Protein AF-A0A8H8P2V1-F1 (afdb_monomer_lite)

Foldseek 3Di:
DPPDAQEEEEAEFDDDPVGQVVSLVVQQVVCVVPVSYAYEYEYEPVCVVVSVVVLVPDPDPSSVSYHYDYDDPCPDDPPPDD

pLDDT: mean 84.65, std 16.78, range [38.0, 97.31]

Organism: NCBI:txid456999

Radius of gyration: 15.92 Å; chains: 1; bounding box: 34×43×47 Å

Sequence (82 aa):
MTASPLKHIVLIPGPAWGHLRPAMKISLRLVEKFPDLFISLFVCHIDVPKAVKYLESQTSTYSRRVQIVSTSKEEGAPNTER

Secondary structure (DSSP, 8-state):
---PPPEEEEE-PPSSHHHHHHHHHHHHHHHHH-TTEEEEEEE-GGGHHHHHHHHHT---GGGGGEEEEE----PPP-----

Structure (mmCIF, N/CA/C/O backbone):
data_AF-A0A8H8P2V1-F1
#
_entry.id   AF-A0A8H8P2V1-F1
#
loop_
_atom_site.group_PDB
_atom_site.id
_atom_site.type_symbol
_atom_site.label_atom_id
_atom_site.label_alt_id
_atom_site.label_comp_id
_atom_site.label_asym_id
_atom_site.label_entity_id
_atom_site.label_seq_id
_atom_site.pdbx_PDB_ins_code
_atom_site.Cartn_x
_atom_site.Cartn_y
_atom_site.Cartn_z
_atom_site.occupancy
_atom_site.B_iso_or_equiv
_atom_site.auth_seq_id
_atom_site.auth_comp_id
_atom_site.auth_asym_id
_atom_site.auth_atom_id
_atom_site.pdbx_PDB_model_num
ATOM 1 N N . MET A 1 1 ? -22.526 -3.048 21.435 1.00 43.41 1 MET A N 1
ATOM 2 C CA . MET A 1 1 ? -21.386 -2.688 20.567 1.00 43.41 1 MET A CA 1
ATOM 3 C C . MET A 1 1 ? -21.887 -2.697 19.137 1.00 43.41 1 MET A C 1
ATOM 5 O O . MET A 1 1 ? -22.214 -3.763 18.636 1.00 43.41 1 MET A O 1
ATOM 9 N N . THR A 1 2 ? -22.047 -1.539 18.506 1.00 57.72 2 THR A N 1
ATOM 10 C CA . THR A 1 2 ? -22.337 -1.479 17.069 1.00 57.72 2 THR A CA 1
ATOM 11 C C . THR A 1 2 ? -21.039 -1.791 16.340 1.00 57.72 2 THR A C 1
ATOM 13 O O . THR A 1 2 ? -20.101 -0.999 16.403 1.00 57.72 2 THR A O 1
ATOM 16 N N . ALA A 1 3 ? -20.942 -2.972 15.734 1.00 69.88 3 ALA A N 1
ATOM 17 C CA . ALA A 1 3 ? -19.805 -3.315 14.895 1.00 69.88 3 ALA A CA 1
ATOM 18 C C . ALA A 1 3 ? -19.786 -2.352 13.700 1.00 69.88 3 ALA A C 1
ATOM 20 O O . ALA A 1 3 ? -20.652 -2.420 12.829 1.00 69.88 3 ALA A O 1
ATOM 21 N N . SER A 1 4 ? -18.844 -1.409 13.690 1.00 71.69 4 SER A N 1
ATOM 22 C CA . SER A 1 4 ? -18.591 -0.574 12.518 1.00 71.69 4 SER A CA 1
ATOM 23 C C . SER A 1 4 ? -18.220 -1.490 11.347 1.00 71.69 4 SER A C 1
ATOM 25 O O . SER A 1 4 ? -17.397 -2.389 11.540 1.00 71.69 4 SER A O 1
ATOM 27 N N . PRO A 1 5 ? -18.805 -1.313 10.150 1.00 84.31 5 PRO A N 1
ATOM 28 C CA . PRO A 1 5 ? -18.486 -2.171 9.019 1.00 84.31 5 PRO A CA 1
ATOM 29 C C . PRO A 1 5 ? -17.018 -1.997 8.626 1.00 84.31 5 PRO A C 1
ATOM 31 O O . PRO A 1 5 ? -16.524 -0.872 8.519 1.00 84.31 5 PRO A O 1
ATOM 34 N N . LEU A 1 6 ? -16.339 -3.118 8.388 1.00 88.81 6 LEU A N 1
ATOM 35 C CA . LEU A 1 6 ? -14.976 -3.130 7.877 1.00 88.81 6 LEU A CA 1
ATOM 36 C C . LEU A 1 6 ? -14.940 -2.502 6.480 1.00 88.81 6 LEU A C 1
ATOM 38 O O . LEU A 1 6 ? -15.719 -2.889 5.608 1.00 88.81 6 LEU A O 1
ATOM 42 N N . LYS A 1 7 ? -14.036 -1.546 6.256 1.00 94.06 7 LYS A N 1
ATOM 43 C CA . LYS A 1 7 ? -13.876 -0.867 4.965 1.00 94.06 7 LYS A CA 1
ATOM 44 C C . LYS A 1 7 ? -12.631 -1.384 4.259 1.00 94.06 7 LYS A C 1
ATOM 46 O O . LYS A 1 7 ? -11.565 -1.484 4.867 1.00 94.06 7 LYS A O 1
ATOM 51 N N . HIS A 1 8 ? -12.745 -1.658 2.965 1.00 96.12 8 HIS A N 1
ATOM 52 C CA . HIS A 1 8 ? -11.628 -2.097 2.132 1.00 96.12 8 HIS A CA 1
ATOM 53 C C . HIS A 1 8 ? -11.452 -1.141 0.956 1.00 96.12 8 HIS A C 1
ATOM 55 O O . HIS A 1 8 ? -12.393 -0.891 0.207 1.00 96.12 8 HIS A O 1
ATOM 61 N N . ILE A 1 9 ? -10.251 -0.582 0.815 1.00 96.81 9 ILE A N 1
ATOM 62 C CA . ILE A 1 9 ? -9.869 0.269 -0.313 1.00 96.81 9 ILE A CA 1
ATOM 63 C C . ILE A 1 9 ? -8.876 -0.482 -1.196 1.00 96.81 9 ILE A C 1
ATOM 65 O O . ILE A 1 9 ? -7.904 -1.065 -0.715 1.00 96.81 9 ILE A O 1
ATOM 69 N N . VAL A 1 10 ? -9.090 -0.399 -2.505 1.00 96.81 10 VAL A N 1
ATOM 70 C CA . VAL A 1 10 ? -8.114 -0.813 -3.512 1.00 96.81 10 VAL A CA 1
ATOM 71 C C . VAL A 1 10 ? -7.415 0.436 -4.037 1.00 96.81 10 VAL A C 1
ATOM 73 O O . VAL A 1 10 ? -8.073 1.354 -4.525 1.00 96.81 10 VAL A O 1
ATOM 76 N N . LEU A 1 11 ? -6.088 0.485 -3.923 1.00 95.81 11 LEU A N 1
ATOM 77 C CA . LEU A 1 11 ? -5.275 1.592 -4.419 1.00 95.81 11 LEU A CA 1
ATOM 78 C C . LEU A 1 11 ? -4.422 1.119 -5.596 1.00 95.81 11 LEU A C 1
ATOM 80 O O . LEU A 1 11 ? -3.624 0.192 -5.462 1.00 95.81 11 LEU A O 1
ATOM 84 N N . ILE A 1 12 ? -4.582 1.784 -6.739 1.00 94.94 12 ILE A N 1
ATOM 85 C CA . ILE A 1 12 ? -3.856 1.491 -7.978 1.00 94.94 12 ILE A CA 1
ATOM 86 C C . ILE A 1 12 ? -3.022 2.730 -8.334 1.00 94.94 12 ILE A C 1
ATOM 88 O O . ILE A 1 12 ? -3.540 3.666 -8.945 1.00 94.94 12 ILE A O 1
ATOM 92 N N . PRO A 1 13 ? -1.758 2.808 -7.886 1.00 93.00 13 PRO A N 1
ATOM 93 C CA . PRO A 1 13 ? -0.873 3.903 -8.248 1.00 93.00 13 PRO A CA 1
ATOM 94 C C . PRO A 1 13 ? -0.488 3.835 -9.728 1.00 93.00 13 PRO A C 1
ATOM 96 O O . PRO A 1 13 ? -0.449 2.764 -10.334 1.00 93.00 13 PRO A O 1
ATOM 99 N N . GLY A 1 14 ? -0.142 4.995 -10.291 1.00 89.12 14 GLY A N 1
ATOM 100 C CA . GLY A 1 14 ? 0.504 5.058 -11.598 1.00 89.12 14 GLY A CA 1
ATOM 101 C C . GLY A 1 14 ? 1.819 4.262 -11.622 1.00 89.12 14 GLY A C 1
ATOM 102 O O . GLY A 1 14 ? 2.416 4.022 -10.566 1.00 89.12 14 GLY A O 1
ATOM 103 N N . PRO A 1 15 ? 2.283 3.851 -12.813 1.00 82.81 15 PRO A N 1
ATOM 104 C CA . PRO A 1 15 ? 3.533 3.115 -12.947 1.00 82.81 15 PRO A CA 1
ATOM 105 C C . PRO A 1 15 ? 4.719 3.960 -12.460 1.00 82.81 15 PRO A C 1
ATOM 107 O O . PRO A 1 15 ? 4.697 5.182 -12.562 1.00 82.81 15 PRO A O 1
ATOM 110 N N . ALA A 1 16 ? 5.773 3.288 -11.995 1.00 88.25 16 ALA A N 1
ATOM 111 C CA . ALA A 1 16 ? 7.002 3.839 -11.419 1.00 88.25 16 ALA A CA 1
ATOM 112 C C . ALA A 1 16 ? 6.963 4.207 -9.924 1.00 88.25 16 ALA A C 1
ATOM 114 O O . ALA A 1 16 ? 5.984 4.693 -9.349 1.00 88.25 16 ALA A O 1
ATOM 115 N N . TRP A 1 17 ? 8.138 4.060 -9.305 1.00 92.12 17 TRP A N 1
ATOM 116 C CA . TRP A 1 17 ? 8.379 4.326 -7.886 1.00 92.12 17 TRP A CA 1
ATOM 117 C C . TRP A 1 17 ? 7.953 5.726 -7.412 1.00 92.12 17 TRP A C 1
ATOM 119 O O . TRP A 1 17 ? 7.553 5.891 -6.257 1.00 92.12 17 TRP A O 1
ATOM 129 N N . GLY A 1 18 ? 8.034 6.731 -8.291 1.00 94.69 18 GLY A N 1
ATOM 130 C CA . GLY A 1 18 ? 7.640 8.112 -7.995 1.00 94.69 18 GLY A CA 1
ATOM 131 C C . GLY A 1 18 ? 6.163 8.256 -7.617 1.00 94.69 18 GLY A C 1
ATOM 132 O O . GLY A 1 18 ? 5.842 9.091 -6.776 1.00 94.69 18 GLY A O 1
ATOM 133 N N . HIS A 1 19 ? 5.290 7.402 -8.156 1.00 94.38 19 HIS A N 1
ATOM 134 C CA . HIS A 1 19 ? 3.870 7.343 -7.799 1.00 94.38 19 HIS A CA 1
ATOM 135 C C . HIS A 1 19 ? 3.605 6.345 -6.670 1.00 94.38 19 HIS A C 1
ATOM 137 O O . HIS A 1 19 ? 2.822 6.624 -5.758 1.00 94.38 19 HIS A O 1
ATOM 143 N N . LEU A 1 20 ? 4.304 5.207 -6.687 1.00 95.31 20 LEU A N 1
ATOM 144 C CA . LEU A 1 20 ? 4.115 4.150 -5.700 1.00 95.31 20 LEU A CA 1
ATOM 145 C C . LEU A 1 20 ? 4.495 4.586 -4.279 1.00 95.31 20 LEU A C 1
ATOM 147 O O . LEU A 1 20 ? 3.736 4.352 -3.341 1.00 95.31 20 LEU A O 1
ATOM 151 N N . ARG A 1 21 ? 5.638 5.255 -4.086 1.00 95.06 21 ARG A N 1
ATOM 152 C CA . ARG A 1 21 ? 6.092 5.645 -2.740 1.00 95.06 21 ARG A CA 1
ATOM 153 C C . ARG A 1 21 ? 5.113 6.599 -2.032 1.00 95.06 21 ARG A C 1
ATOM 155 O O . ARG A 1 21 ? 4.790 6.341 -0.870 1.00 95.06 21 ARG A O 1
ATOM 162 N N . PRO A 1 22 ? 4.613 7.680 -2.664 1.00 96.25 22 PRO A N 1
ATOM 163 C CA . PRO A 1 22 ? 3.547 8.493 -2.079 1.00 96.25 22 PRO A CA 1
ATOM 164 C C . PRO A 1 22 ? 2.272 7.695 -1.790 1.00 96.25 22 PRO A C 1
ATOM 166 O O . PRO A 1 22 ? 1.689 7.867 -0.721 1.00 96.25 22 PRO A O 1
ATOM 169 N N . ALA A 1 23 ? 1.873 6.789 -2.688 1.00 96.00 23 ALA A N 1
ATOM 170 C CA . ALA A 1 23 ? 0.693 5.944 -2.510 1.00 96.00 23 ALA A CA 1
ATOM 171 C C . ALA A 1 23 ? 0.819 5.020 -1.285 1.00 96.00 23 ALA A C 1
ATOM 173 O O . ALA A 1 23 ? -0.099 4.940 -0.466 1.00 96.00 23 ALA A O 1
ATOM 174 N N . MET A 1 24 ? 1.988 4.405 -1.086 1.00 95.50 24 MET A N 1
ATOM 175 C CA . MET A 1 24 ? 2.308 3.633 0.119 1.00 95.50 24 MET A CA 1
ATOM 176 C C . MET A 1 24 ? 2.238 4.493 1.384 1.00 95.50 24 MET A C 1
ATOM 178 O O . MET A 1 24 ? 1.625 4.097 2.375 1.00 95.50 24 MET A O 1
ATOM 182 N N . LYS A 1 25 ? 2.822 5.698 1.349 1.00 95.44 25 LYS A N 1
ATOM 183 C CA . LYS A 1 25 ? 2.808 6.628 2.487 1.00 95.44 25 LYS A CA 1
ATOM 184 C C . LYS A 1 25 ? 1.383 7.042 2.864 1.00 95.44 25 LYS A C 1
ATOM 186 O O . LYS A 1 25 ? 1.055 7.068 4.047 1.00 95.44 25 LYS A O 1
ATOM 191 N N . ILE A 1 26 ? 0.540 7.349 1.879 1.00 9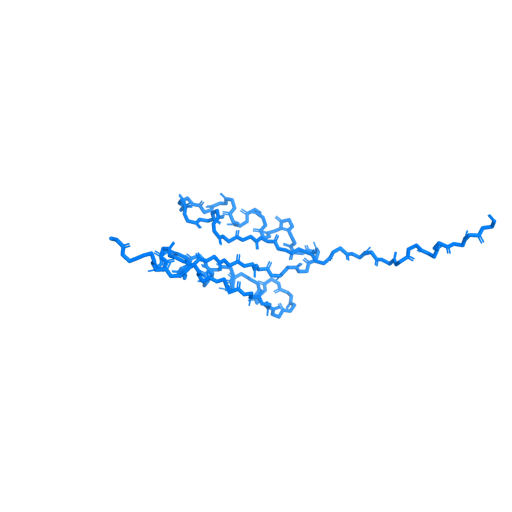6.06 26 ILE A N 1
ATOM 192 C CA . ILE A 1 26 ? -0.872 7.682 2.109 1.00 96.06 26 ILE A CA 1
ATOM 193 C C . ILE A 1 26 ? -1.618 6.468 2.666 1.00 96.06 26 ILE A C 1
ATOM 195 O O . ILE A 1 26 ? -2.350 6.617 3.639 1.00 96.06 26 ILE A O 1
ATOM 199 N N . SER A 1 27 ? -1.377 5.272 2.125 1.00 96.25 27 SER A N 1
ATOM 200 C CA . SER A 1 27 ? -2.008 4.034 2.604 1.00 96.25 27 SER A CA 1
ATOM 201 C C . SER A 1 27 ? -1.745 3.807 4.094 1.00 96.25 27 SER A C 1
ATOM 203 O O . SER A 1 27 ? -2.680 3.601 4.862 1.00 96.25 27 SER A O 1
ATOM 205 N N . LEU A 1 28 ? -0.488 3.945 4.522 1.00 95.38 28 LEU A N 1
ATOM 206 C CA . LEU A 1 28 ? -0.089 3.821 5.927 1.00 95.38 28 LEU A CA 1
ATOM 207 C C . LEU A 1 28 ? -0.783 4.849 6.830 1.00 95.38 28 LEU A C 1
ATOM 209 O O . LEU A 1 28 ? -1.278 4.502 7.900 1.00 95.38 28 LEU A O 1
ATOM 213 N N . ARG A 1 29 ? -0.862 6.109 6.387 1.00 94.62 29 ARG A N 1
ATOM 214 C CA . ARG A 1 29 ? -1.547 7.174 7.138 1.00 94.62 29 ARG A CA 1
ATOM 215 C C . ARG A 1 29 ? -3.052 6.949 7.236 1.00 94.62 29 ARG A C 1
ATOM 217 O O . ARG A 1 29 ? -3.647 7.264 8.263 1.00 94.62 29 ARG A O 1
ATOM 224 N N . LEU A 1 30 ? -3.670 6.416 6.185 1.00 95.38 30 LEU A N 1
ATOM 225 C CA . LEU A 1 30 ? -5.096 6.112 6.175 1.00 95.38 30 LEU A CA 1
ATOM 226 C C . LEU A 1 30 ? -5.425 4.980 7.144 1.00 95.38 30 LEU A C 1
ATOM 228 O O . LEU A 1 30 ? -6.331 5.143 7.956 1.00 95.38 30 LEU A O 1
ATOM 232 N N . VAL A 1 31 ? -4.675 3.875 7.115 1.00 94.56 31 VAL A N 1
ATOM 233 C CA . VAL A 1 31 ? -4.912 2.785 8.072 1.00 94.56 31 VAL A CA 1
ATOM 234 C C . VAL A 1 31 ? -4.631 3.249 9.502 1.00 94.56 31 VAL A C 1
ATOM 236 O O . VAL A 1 31 ? -5.421 2.952 10.388 1.00 94.56 31 VAL A O 1
ATOM 239 N N . GLU A 1 32 ? -3.595 4.056 9.745 1.00 92.81 32 GLU A N 1
ATOM 240 C CA . GLU A 1 32 ? -3.323 4.648 11.067 1.00 92.81 32 GLU A CA 1
ATOM 241 C C . GLU A 1 32 ? -4.495 5.505 11.582 1.00 92.81 32 GLU A C 1
ATOM 243 O O . GLU A 1 32 ? -4.868 5.395 12.748 1.00 92.81 32 GLU A O 1
ATOM 248 N N . LYS A 1 33 ? -5.112 6.316 10.714 1.00 93.69 33 LYS A N 1
ATOM 249 C CA . LYS A 1 33 ? -6.233 7.197 11.076 1.00 93.69 33 LYS A CA 1
ATOM 250 C C . LYS A 1 33 ? -7.572 6.466 11.218 1.00 93.69 33 LYS A C 1
ATOM 252 O O . LYS A 1 33 ? -8.405 6.888 12.016 1.00 93.69 33 LYS A O 1
ATOM 257 N N . PHE A 1 34 ? -7.793 5.412 10.437 1.00 93.25 34 PHE A N 1
ATOM 258 C CA . PHE A 1 34 ? -9.056 4.675 10.376 1.00 93.25 34 PHE A CA 1
ATOM 259 C C . PHE A 1 34 ? -8.821 3.212 10.787 1.00 93.25 34 PHE A C 1
ATOM 261 O O . PHE A 1 34 ? -8.377 2.402 9.969 1.00 93.25 34 PHE A O 1
ATOM 268 N N . PRO A 1 35 ? -9.074 2.845 12.059 1.00 89.38 35 PRO A N 1
ATOM 269 C CA . PRO A 1 35 ? -8.796 1.500 12.576 1.00 89.38 35 PRO A CA 1
ATOM 270 C C . PRO A 1 35 ? -9.581 0.379 11.881 1.00 89.38 35 PRO A C 1
ATOM 272 O O . PRO A 1 35 ? -9.135 -0.764 11.867 1.00 89.38 35 PRO A O 1
ATOM 275 N N . ASP A 1 36 ? -10.721 0.711 11.279 1.00 91.88 36 ASP A N 1
ATOM 276 C CA . ASP A 1 36 ? -11.613 -0.190 10.545 1.00 91.88 36 ASP A CA 1
ATOM 277 C C . ASP A 1 36 ? -11.317 -0.251 9.034 1.00 91.88 36 ASP A C 1
ATOM 279 O O . ASP A 1 36 ? -12.121 -0.782 8.267 1.00 91.88 36 ASP A O 1
ATOM 283 N N . LEU A 1 37 ? -10.172 0.289 8.598 1.00 94.44 37 LEU A N 1
ATOM 284 C CA . LEU A 1 37 ? -9.751 0.327 7.199 1.00 94.44 37 LEU A CA 1
ATOM 285 C C . LEU A 1 37 ? -8.650 -0.694 6.883 1.00 94.44 37 LEU A C 1
ATOM 287 O O . LEU A 1 37 ? -7.641 -0.784 7.591 1.00 94.44 37 LEU A O 1
ATOM 291 N N . PHE A 1 38 ? -8.822 -1.385 5.758 1.00 95.38 38 PHE A N 1
ATOM 292 C CA . PHE A 1 38 ? -7.839 -2.247 5.104 1.00 95.38 38 PHE A CA 1
ATOM 293 C C . PHE A 1 38 ? -7.563 -1.741 3.689 1.00 95.38 38 PHE A C 1
ATOM 295 O O . PHE A 1 38 ? -8.460 -1.212 3.026 1.00 95.38 38 PHE A O 1
ATOM 302 N N . ILE A 1 39 ? -6.325 -1.892 3.221 1.00 97.31 39 ILE A N 1
ATOM 303 C CA . ILE A 1 39 ? -5.909 -1.408 1.903 1.00 97.31 39 ILE A CA 1
ATOM 304 C C . I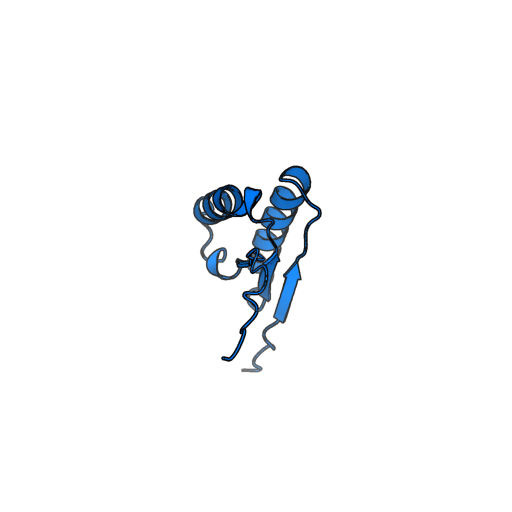LE A 1 39 ? -5.184 -2.511 1.139 1.00 97.31 39 ILE A C 1
ATOM 306 O O . ILE A 1 39 ? -4.187 -3.045 1.619 1.00 97.31 39 ILE A O 1
ATOM 310 N N . SER A 1 40 ? -5.638 -2.793 -0.081 1.00 96.94 40 SER A N 1
ATOM 311 C CA . SER A 1 40 ? -4.872 -3.558 -1.069 1.00 96.94 40 SER A CA 1
ATOM 312 C C . SER A 1 40 ? -4.212 -2.592 -2.044 1.00 96.94 40 SER A C 1
ATOM 314 O O . SER A 1 40 ? -4.890 -1.828 -2.730 1.00 96.94 40 SER A O 1
ATOM 316 N N . LEU A 1 41 ? -2.886 -2.614 -2.093 1.00 95.94 41 LEU A N 1
ATOM 317 C CA . LEU A 1 41 ? -2.073 -1.755 -2.937 1.00 95.94 41 LEU A CA 1
ATOM 318 C C . LEU A 1 41 ? -1.543 -2.554 -4.123 1.00 95.94 41 LEU A C 1
ATOM 320 O O . LEU A 1 41 ? -0.727 -3.457 -3.941 1.00 95.94 41 LEU A O 1
ATOM 324 N N . PHE A 1 42 ? -1.970 -2.192 -5.328 1.00 94.94 42 PHE A N 1
ATOM 325 C CA . PHE A 1 42 ? -1.470 -2.815 -6.546 1.00 94.94 42 PHE A CA 1
ATOM 326 C C . PHE A 1 42 ? -0.078 -2.289 -6.889 1.00 94.94 42 PHE A C 1
ATOM 328 O O . PHE A 1 42 ? 0.160 -1.082 -6.922 1.00 94.94 42 PHE A O 1
ATOM 335 N N . VAL A 1 43 ? 0.853 -3.206 -7.130 1.00 93.69 43 VAL A N 1
ATOM 336 C CA . VAL A 1 43 ? 2.258 -2.889 -7.387 1.00 93.69 43 VAL A CA 1
ATOM 337 C C . VAL A 1 43 ? 2.729 -3.626 -8.631 1.00 93.69 43 VAL A C 1
ATOM 339 O O . VAL A 1 43 ? 2.555 -4.838 -8.758 1.00 93.69 43 VAL A O 1
ATOM 342 N N . CYS A 1 44 ? 3.352 -2.888 -9.551 1.00 90.62 44 CYS A N 1
ATOM 343 C CA . CYS A 1 44 ? 4.007 -3.480 -10.712 1.00 90.62 44 CYS A CA 1
ATOM 344 C C . CYS A 1 44 ? 5.125 -4.424 -10.253 1.00 90.62 44 CYS A C 1
ATOM 346 O O . CYS A 1 44 ? 5.887 -4.074 -9.353 1.00 90.62 44 CYS A O 1
ATOM 348 N N . HIS A 1 45 ? 5.256 -5.594 -10.886 1.00 89.25 45 HIS A N 1
ATOM 349 C CA . HIS A 1 45 ? 6.184 -6.648 -10.456 1.00 89.25 45 HIS A CA 1
ATOM 350 C C . HIS A 1 45 ? 7.627 -6.152 -10.224 1.00 89.25 45 HIS A C 1
ATOM 352 O O . HIS A 1 45 ? 8.258 -6.559 -9.251 1.00 89.25 45 HIS A O 1
ATOM 358 N N . ILE A 1 46 ? 8.115 -5.218 -11.053 1.00 90.44 46 ILE A N 1
ATOM 359 C CA . ILE A 1 46 ? 9.460 -4.625 -10.942 1.00 90.44 46 ILE A CA 1
ATOM 360 C C . ILE A 1 46 ? 9.684 -3.875 -9.622 1.00 90.44 46 ILE A C 1
ATOM 362 O O . ILE A 1 46 ? 10.804 -3.810 -9.121 1.00 90.44 46 ILE A O 1
ATOM 366 N N . ASP A 1 47 ? 8.620 -3.310 -9.052 1.00 92.56 47 ASP A N 1
ATOM 367 C CA . ASP A 1 47 ? 8.670 -2.474 -7.856 1.00 92.56 47 ASP A CA 1
ATOM 368 C C . ASP A 1 47 ? 8.296 -3.256 -6.584 1.00 92.56 47 ASP A C 1
ATOM 370 O O . ASP A 1 47 ? 8.478 -2.738 -5.480 1.00 92.56 47 ASP A O 1
ATOM 374 N N . VAL A 1 48 ? 7.821 -4.505 -6.699 1.00 93.12 48 VAL A N 1
ATOM 375 C CA . VAL A 1 48 ? 7.387 -5.332 -5.553 1.00 93.12 48 VAL A CA 1
ATOM 376 C C . VAL A 1 48 ? 8.483 -5.489 -4.496 1.00 93.12 48 VAL A C 1
ATOM 378 O O . VAL A 1 48 ? 8.196 -5.190 -3.336 1.00 93.12 48 VAL A O 1
ATOM 381 N N . PRO A 1 49 ? 9.739 -5.861 -4.824 1.00 94.25 49 PRO A N 1
ATOM 382 C CA . PRO A 1 49 ? 10.779 -6.017 -3.802 1.00 94.25 49 PRO A CA 1
ATOM 383 C C . PRO A 1 49 ? 11.043 -4.713 -3.040 1.00 94.25 49 PRO A C 1
ATOM 385 O O . PRO A 1 49 ? 11.261 -4.700 -1.828 1.00 94.25 49 PRO A O 1
ATOM 388 N N . LYS A 1 50 ? 10.977 -3.585 -3.755 1.00 94.81 50 LYS A N 1
ATOM 389 C CA . LYS A 1 50 ? 11.180 -2.250 -3.192 1.00 94.81 50 LYS A CA 1
ATOM 390 C C . LYS A 1 50 ? 10.011 -1.829 -2.302 1.00 94.81 50 LYS A C 1
ATOM 392 O O . LYS A 1 50 ? 10.234 -1.233 -1.249 1.00 94.81 50 LYS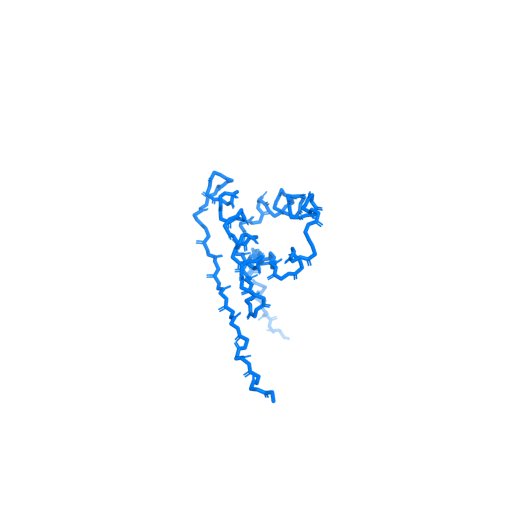 A O 1
ATOM 397 N N . ALA A 1 51 ? 8.787 -2.160 -2.706 1.00 94.19 51 ALA A N 1
ATOM 398 C CA . ALA A 1 51 ? 7.575 -1.913 -1.940 1.00 94.19 51 ALA A CA 1
ATOM 399 C C . ALA A 1 51 ? 7.540 -2.749 -0.655 1.00 94.19 51 ALA A C 1
ATOM 401 O O . ALA A 1 51 ? 7.309 -2.196 0.416 1.00 94.19 51 ALA A O 1
ATOM 402 N N . VAL A 1 52 ? 7.844 -4.047 -0.727 1.00 94.44 52 VAL A N 1
ATOM 403 C CA . VAL A 1 52 ? 7.901 -4.925 0.454 1.00 94.44 52 VAL A CA 1
ATOM 404 C C . VAL A 1 52 ? 8.913 -4.386 1.461 1.00 94.44 52 VAL A C 1
ATOM 406 O O . VAL A 1 52 ? 8.542 -4.093 2.595 1.00 94.44 52 VAL A O 1
ATOM 409 N N . LYS A 1 53 ? 10.144 -4.098 1.017 1.00 95.00 53 LYS A N 1
ATOM 410 C CA . LYS A 1 53 ? 11.181 -3.516 1.882 1.00 95.00 53 LYS A CA 1
ATOM 411 C C . LYS A 1 53 ? 10.747 -2.191 2.519 1.00 95.00 53 LYS A C 1
ATOM 413 O O . LYS A 1 53 ? 11.054 -1.932 3.680 1.00 95.00 53 LYS A O 1
ATOM 418 N N . TYR A 1 54 ? 10.050 -1.333 1.770 1.00 93.75 54 TYR A N 1
ATOM 419 C CA . TYR A 1 54 ? 9.537 -0.068 2.301 1.00 93.75 54 TYR A CA 1
ATOM 420 C C . TYR A 1 54 ? 8.452 -0.281 3.362 1.00 93.75 54 TYR A C 1
ATOM 422 O O . TYR A 1 54 ? 8.402 0.473 4.333 1.00 93.75 54 TYR A O 1
ATOM 430 N N . LEU A 1 55 ? 7.576 -1.272 3.175 1.00 91.94 55 LEU A N 1
ATOM 431 C CA . LEU A 1 55 ? 6.503 -1.589 4.114 1.00 91.94 55 LEU A CA 1
ATOM 432 C C . LEU A 1 55 ? 7.049 -2.228 5.399 1.00 91.94 55 LEU A C 1
ATOM 434 O O . LEU A 1 55 ? 6.642 -1.838 6.490 1.00 91.94 55 LEU A O 1
ATOM 438 N N . GLU A 1 56 ? 8.008 -3.144 5.275 1.00 91.00 56 GLU A N 1
ATOM 439 C CA . GLU A 1 56 ? 8.689 -3.795 6.402 1.00 91.00 56 GLU A CA 1
ATOM 440 C C . GLU A 1 56 ? 9.522 -2.820 7.236 1.00 91.00 56 GLU A C 1
ATOM 442 O O . GLU A 1 56 ? 9.635 -2.983 8.448 1.00 91.00 56 GLU A O 1
ATOM 447 N N . SER A 1 57 ? 10.068 -1.765 6.621 1.00 91.44 57 SER A N 1
ATOM 448 C CA . SER A 1 57 ? 10.795 -0.734 7.364 1.00 91.44 57 SER A CA 1
ATOM 449 C C . SER A 1 57 ? 9.879 0.181 8.187 1.00 91.44 57 SER A C 1
ATOM 451 O O . SER A 1 57 ? 10.373 1.083 8.863 1.00 91.44 57 SER A O 1
ATOM 453 N N . GLN A 1 58 ? 8.554 0.025 8.098 1.00 88.00 58 GLN A N 1
ATOM 454 C CA . GLN A 1 58 ? 7.617 0.782 8.921 1.00 88.00 58 GLN A CA 1
ATOM 455 C C . GLN A 1 58 ? 7.457 0.107 10.282 1.00 88.00 58 GLN A C 1
ATOM 457 O O . GLN A 1 58 ? 7.044 -1.044 10.379 1.00 88.00 58 GLN A O 1
ATOM 462 N N . THR A 1 59 ? 7.693 0.859 11.352 1.00 80.50 59 THR A N 1
ATOM 463 C CA . THR A 1 59 ? 7.548 0.383 12.739 1.00 80.50 59 THR A CA 1
ATOM 464 C C . THR A 1 59 ? 6.094 0.308 13.216 1.00 80.50 59 THR A C 1
ATOM 466 O O . THR A 1 59 ? 5.822 -0.160 14.317 1.00 80.50 59 THR A O 1
ATOM 469 N N . SER A 1 60 ? 5.145 0.786 12.407 1.00 78.00 60 SER A N 1
ATOM 4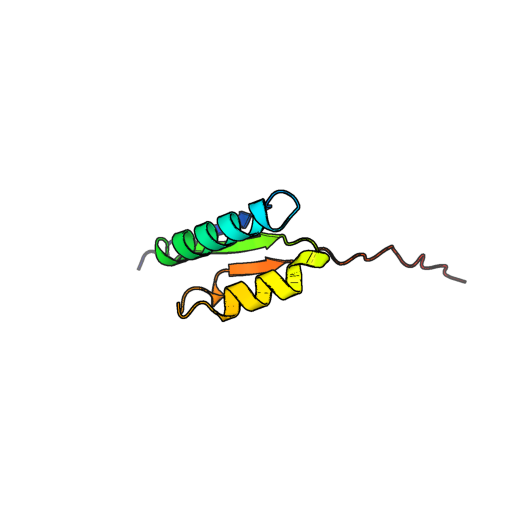70 C CA . SER A 1 60 ? 3.735 0.856 12.779 1.00 78.00 60 SER A CA 1
ATOM 471 C C . SER A 1 60 ? 3.087 -0.525 12.800 1.00 78.00 60 SER A C 1
ATOM 473 O O . SER A 1 60 ? 3.110 -1.244 11.803 1.00 78.00 60 SER A O 1
ATOM 475 N N . THR A 1 61 ? 2.384 -0.847 13.885 1.00 77.94 61 THR A N 1
ATOM 476 C CA . THR A 1 61 ? 1.544 -2.051 14.008 1.00 77.94 61 THR A CA 1
ATOM 477 C C . THR A 1 61 ? 0.442 -2.116 12.942 1.00 77.94 61 THR A C 1
ATOM 479 O O . THR A 1 61 ? -0.097 -3.186 12.665 1.00 77.94 61 THR A O 1
ATOM 482 N N . TYR A 1 62 ? 0.108 -0.978 12.323 1.00 83.62 62 TYR A N 1
ATOM 483 C CA . TYR A 1 62 ? -0.938 -0.860 11.310 1.00 83.62 62 TYR A CA 1
ATOM 484 C C . TYR A 1 62 ? -0.468 -1.214 9.895 1.00 83.62 62 TYR A C 1
ATOM 486 O O . TYR A 1 62 ? -1.311 -1.379 9.016 1.00 83.62 62 TYR A O 1
ATOM 494 N N . SER A 1 63 ? 0.841 -1.387 9.668 1.00 82.81 63 SER A N 1
ATOM 495 C CA . SER A 1 63 ? 1.394 -1.774 8.360 1.00 82.81 63 SER A CA 1
ATOM 496 C C . SER A 1 63 ? 0.813 -3.093 7.843 1.00 82.81 63 SER A C 1
ATOM 498 O O . SER A 1 63 ? 0.583 -3.232 6.647 1.00 82.81 63 SER A O 1
ATOM 500 N N . ARG A 1 64 ? 0.451 -4.010 8.751 1.00 89.69 64 ARG A N 1
ATOM 501 C CA . ARG A 1 64 ? -0.208 -5.295 8.450 1.00 89.69 64 ARG A CA 1
ATOM 502 C C . ARG A 1 64 ? -1.582 -5.155 7.782 1.00 89.69 64 ARG A C 1
ATOM 504 O O . ARG A 1 64 ? -2.089 -6.133 7.248 1.00 89.69 64 ARG A O 1
ATOM 511 N N . ARG A 1 65 ? -2.193 -3.965 7.820 1.00 93.31 65 ARG A N 1
ATOM 512 C CA . ARG A 1 65 ? -3.472 -3.662 7.150 1.00 93.31 65 ARG A CA 1
ATOM 513 C C . ARG A 1 65 ? -3.297 -3.112 5.734 1.00 93.31 65 ARG A C 1
ATOM 515 O O . ARG A 1 65 ? -4.292 -2.819 5.074 1.00 93.31 65 ARG A O 1
ATOM 522 N N . VAL A 1 66 ? -2.055 -2.972 5.272 1.00 95.44 66 VAL A N 1
ATOM 523 C CA . VAL A 1 66 ? -1.716 -2.654 3.884 1.00 95.44 66 VAL A CA 1
ATOM 524 C C . VAL A 1 66 ? -1.135 -3.911 3.245 1.00 95.44 66 VAL A C 1
ATOM 526 O O . VAL A 1 66 ? -0.064 -4.369 3.631 1.00 95.44 66 VAL A O 1
ATOM 529 N N . GLN A 1 67 ? -1.829 -4.468 2.260 1.00 95.31 67 GLN A N 1
ATOM 530 C CA . GLN A 1 67 ? -1.391 -5.652 1.529 1.00 95.31 67 GLN A CA 1
ATOM 531 C C . GLN A 1 67 ? -0.892 -5.252 0.144 1.00 95.31 67 GLN A C 1
ATOM 533 O O . GLN A 1 67 ? -1.610 -4.603 -0.613 1.00 95.31 67 GLN A O 1
ATOM 538 N N . ILE A 1 68 ? 0.324 -5.667 -0.205 1.00 94.81 68 ILE A N 1
ATOM 539 C CA . ILE A 1 68 ? 0.843 -5.526 -1.567 1.00 94.81 68 ILE A CA 1
ATOM 540 C C . ILE A 1 68 ? 0.240 -6.636 -2.428 1.00 94.81 68 ILE A C 1
ATOM 542 O O . ILE A 1 68 ? 0.343 -7.814 -2.090 1.00 94.81 68 ILE A O 1
ATOM 546 N N . VAL A 1 69 ? -0.378 -6.248 -3.540 1.00 94.31 69 VAL A N 1
ATOM 547 C CA . VAL A 1 69 ? -0.916 -7.151 -4.559 1.00 94.31 69 VAL A CA 1
ATOM 548 C C . VAL A 1 69 ? -0.128 -6.920 -5.839 1.00 94.31 69 VAL A C 1
ATOM 550 O O . VAL A 1 69 ? -0.076 -5.801 -6.346 1.00 94.31 69 VAL A O 1
ATOM 553 N N . SER A 1 70 ? 0.506 -7.961 -6.364 1.00 87.94 70 SER A N 1
ATOM 554 C CA . SER A 1 70 ? 1.173 -7.908 -7.661 1.00 87.94 70 SER A CA 1
ATOM 555 C C . SER A 1 70 ? 0.375 -8.696 -8.686 1.00 87.94 70 SER A C 1
ATOM 557 O O . SER A 1 70 ? -0.103 -9.795 -8.418 1.00 87.94 70 SER A O 1
ATOM 559 N N . THR A 1 71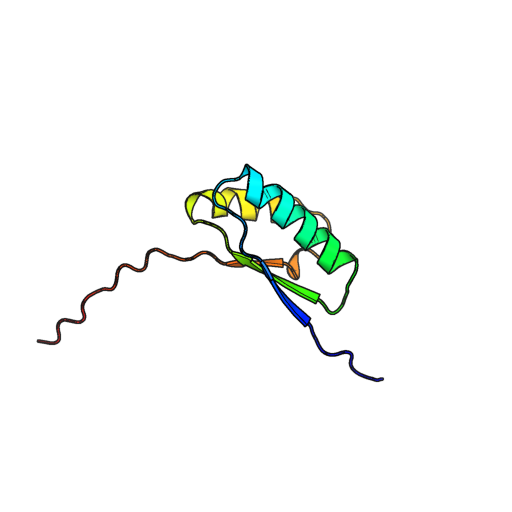 ? 0.234 -8.136 -9.883 1.00 68.88 71 THR A N 1
ATOM 560 C CA . THR A 1 71 ? -0.203 -8.913 -11.041 1.00 68.88 71 THR A CA 1
ATOM 561 C C . THR A 1 71 ? 1.004 -9.727 -11.500 1.00 68.88 71 THR A C 1
ATOM 563 O O . THR A 1 71 ? 1.963 -9.154 -12.030 1.00 68.88 71 THR A O 1
ATOM 566 N N . SER A 1 72 ? 1.014 -11.038 -11.246 1.00 60.16 72 SER A N 1
ATOM 567 C CA . SER A 1 72 ? 1.969 -11.914 -11.921 1.00 60.16 72 SER A CA 1
ATOM 568 C C . SER A 1 72 ? 1.676 -11.864 -13.420 1.00 60.16 72 SER A C 1
ATOM 570 O O . SER A 1 72 ? 0.529 -11.725 -13.851 1.00 60.16 72 SER A O 1
ATOM 572 N N . LYS A 1 73 ? 2.723 -11.958 -14.234 1.00 53.94 73 LYS A N 1
ATOM 573 C CA . LYS A 1 73 ? 2.557 -12.311 -15.637 1.00 53.94 73 LYS A CA 1
ATOM 574 C C . LYS A 1 73 ? 2.243 -13.810 -15.674 1.00 53.94 73 LYS A C 1
ATOM 576 O O . LYS A 1 73 ? 3.138 -14.610 -15.909 1.00 53.94 73 LYS A O 1
ATOM 581 N N . GLU A 1 74 ? 1.007 -14.201 -15.386 1.00 5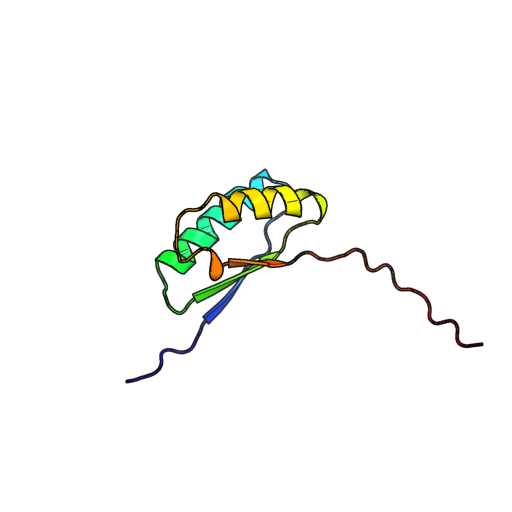2.62 74 GLU A N 1
ATOM 582 C CA . GLU A 1 74 ? 0.489 -15.454 -15.934 1.00 52.62 74 GLU A CA 1
ATOM 583 C C . GLU A 1 74 ? 0.056 -15.155 -17.372 1.00 52.62 74 GLU A C 1
ATOM 585 O O . GLU A 1 74 ? -1.088 -14.814 -17.662 1.00 52.62 74 GLU A O 1
ATOM 590 N N . GLU A 1 75 ? 1.028 -15.206 -18.287 1.00 48.34 75 GLU A N 1
ATOM 591 C CA . GLU A 1 75 ? 0.728 -15.576 -19.668 1.00 48.34 75 GLU A CA 1
ATOM 592 C C . GLU A 1 75 ? 0.110 -16.974 -19.605 1.00 48.34 75 GLU A C 1
ATOM 594 O O . GLU A 1 75 ? 0.734 -17.905 -19.098 1.00 48.34 75 GLU A O 1
ATOM 599 N N . GLY A 1 76 ? -1.143 -17.091 -20.046 1.00 49.09 76 GLY A N 1
ATOM 600 C CA . GLY A 1 76 ? -1.888 -18.338 -20.009 1.00 49.09 76 GLY A CA 1
ATOM 601 C C . GLY A 1 76 ? -1.094 -19.491 -20.616 1.00 49.09 76 GLY A C 1
ATOM 602 O O . GLY A 1 76 ? -0.637 -19.418 -21.756 1.00 49.09 76 GLY A O 1
ATOM 603 N N . ALA A 1 77 ? -0.969 -20.581 -19.865 1.00 38.00 77 ALA A N 1
ATOM 604 C CA . ALA A 1 77 ? -0.681 -21.867 -20.470 1.00 38.00 77 ALA A CA 1
ATOM 605 C C . ALA A 1 77 ? -1.920 -22.267 -21.293 1.00 38.00 77 ALA A C 1
ATOM 607 O O . ALA A 1 77 ? -3.013 -22.358 -20.723 1.00 38.00 77 ALA A O 1
ATOM 608 N N . PRO A 1 78 ? -1.814 -22.494 -22.615 1.00 44.62 78 PRO A N 1
ATOM 609 C CA . PRO A 1 78 ? -2.895 -23.132 -23.340 1.00 44.62 78 PRO A CA 1
ATOM 610 C C . PRO A 1 78 ? -2.955 -24.579 -22.852 1.00 44.62 78 PRO A C 1
ATOM 612 O O . PRO A 1 78 ? -2.076 -25.385 -23.166 1.00 44.62 78 PRO A O 1
ATOM 615 N N . ASN A 1 79 ? -3.989 -24.914 -22.079 1.00 42.16 79 ASN A N 1
ATOM 616 C CA . ASN A 1 79 ? -4.397 -26.302 -21.908 1.00 42.16 79 ASN A CA 1
ATOM 617 C C . ASN A 1 79 ? -4.780 -26.820 -23.294 1.00 42.16 79 ASN A C 1
ATOM 619 O O . ASN A 1 79 ? -5.889 -26.614 -23.779 1.00 42.16 79 ASN A O 1
ATOM 623 N N . THR A 1 80 ? -3.812 -27.441 -23.958 1.00 50.00 80 THR A N 1
ATOM 624 C CA . THR A 1 80 ? -4.078 -28.281 -25.114 1.00 50.00 80 THR A CA 1
ATOM 625 C C . THR A 1 80 ? -4.371 -29.652 -24.526 1.00 50.00 80 THR A C 1
ATOM 627 O O . THR A 1 80 ? -3.450 -30.412 -24.237 1.00 50.00 80 THR A O 1
ATOM 630 N N . GLU A 1 81 ? -5.648 -29.925 -24.255 1.00 50.59 81 GLU A N 1
ATOM 631 C CA . GLU A 1 81 ? -6.118 -31.302 -24.105 1.00 50.59 81 GLU A CA 1
ATOM 632 C C . GLU A 1 81 ? -5.757 -32.052 -25.397 1.00 50.59 81 GLU A C 1
ATOM 634 O O . GLU A 1 81 ? -6.094 -31.615 -26.502 1.00 50.59 81 GLU A O 1
ATOM 639 N N . ARG A 1 82 ? -5.007 -33.143 -25.247 1.00 43.84 82 ARG A N 1
ATOM 640 C CA . ARG A 1 82 ? -4.875 -34.216 -26.231 1.00 43.84 82 ARG A CA 1
ATOM 641 C C . ARG A 1 82 ? -5.549 -35.448 -25.664 1.00 43.84 82 ARG A C 1
ATOM 643 O O . ARG A 1 82 ? -5.360 -35.678 -24.449 1.00 43.84 82 ARG A O 1
#